Protein AF-A0A959LL56-F1 (afdb_monomer)

Solvent-accessible surface area (backbone atoms only — not comparable to full-atom values): 8055 Å² total; per-residue (Å²): 138,80,73,71,66,58,60,57,54,51,55,51,51,52,51,49,53,50,51,50,52,53,53,51,51,52,54,52,51,50,56,51,51,55,56,48,52,54,54,50,51,55,54,50,51,52,50,52,46,52,52,33,53,53,46,27,54,52,20,49,53,45,20,53,52,19,47,51,45,24,75,75,66,71,43,65,68,24,51,53,47,21,53,52,22,49,53,50,22,52,53,31,48,58,50,42,39,65,77,23,64,94,37,68,73,53,33,50,52,43,51,50,52,46,52,58,49,52,52,52,52,49,54,57,49,52,56,54,55,50,51,55,51,40,72,77,32,69,70,55,55,56,58,56,63,59,62,68,74,78,122

Nearest PDB structures (foldseek):
  9eom-assembly1_A-56  TM=3.185E-01  e=8.310E+00  Synechocystis sp. PCC 6803
  9eom-assembly1_A-58  TM=3.185E-01  e=8.310E+00  Synechocystis sp. PCC 6803
  9eom-assembly1_A-60  TM=3.185E-01  e=8.310E+00  Synechocystis sp. PCC 6803
  9eon-assembly1_A  TM=3.206E-01  e=7.850E+00  Synechocystis sp. PCC 6803
  8sbj-assembly1_B  TM=3.300E-01  e=9.861E+00  Homo sapiens

Secondary structure (DSSP, 8-state):
---THHHHHHHHHHHHHHHHHHHHHHHHHHHHHHHHHHHHHHHHHHHHHHHHHHHHHHHHHHHHHHHHHHHHH--HHHHHHHHHHHHHHHHHHHHHHHHTTT-HHHHHHHHHHHHHHHHHHHHHHHHHHHHHHHHH-TTHHHHHHHHTT--

Structure (mmCIF, N/CA/C/O backbone):
data_AF-A0A959LL56-F1
#
_entry.id   AF-A0A959LL56-F1
#
loop_
_atom_site.group_PDB
_atom_site.id
_atom_site.type_symbol
_atom_site.label_atom_id
_atom_site.label_alt_id
_atom_site.label_comp_id
_atom_site.label_asym_id
_atom_site.label_entity_id
_atom_site.label_seq_id
_atom_site.pdbx_PDB_ins_code
_atom_site.Cartn_x
_atom_site.Cartn_y
_atom_site.Cartn_z
_atom_site.occupancy
_atom_site.B_iso_or_equiv
_atom_site.auth_seq_id
_atom_site.auth_comp_id
_atom_site.auth_asym_id
_atom_site.auth_atom_id
_atom_site.pdbx_PDB_model_num
ATOM 1 N N . MET A 1 1 ? 57.429 13.151 -57.975 1.00 49.34 1 MET A N 1
ATOM 2 C CA . MET A 1 1 ? 56.044 13.626 -57.735 1.00 49.34 1 MET A CA 1
ATOM 3 C C . MET A 1 1 ? 55.288 12.572 -56.929 1.00 49.34 1 MET A C 1
ATOM 5 O O . MET A 1 1 ? 54.917 11.546 -57.475 1.00 49.34 1 MET A O 1
ATOM 9 N N . LYS A 1 2 ? 55.156 12.762 -55.609 1.00 55.03 2 LYS A N 1
ATOM 10 C CA . LYS A 1 2 ? 54.521 11.807 -54.677 1.00 55.03 2 LYS A CA 1
ATOM 11 C C . LYS A 1 2 ? 52.994 12.018 -54.699 1.00 55.03 2 LYS A C 1
ATOM 13 O O . LYS A 1 2 ? 52.570 13.175 -54.735 1.00 55.03 2 LYS A O 1
ATOM 18 N N . PRO A 1 3 ? 52.153 10.969 -54.711 1.00 54.75 3 PRO A N 1
ATOM 19 C CA . PRO A 1 3 ? 50.729 11.125 -54.992 1.00 54.75 3 PRO A CA 1
ATOM 20 C C . PRO A 1 3 ? 50.005 11.775 -53.805 1.00 54.75 3 PRO A C 1
ATOM 22 O O . PRO A 1 3 ? 49.663 11.118 -52.823 1.00 54.75 3 PRO A O 1
ATOM 25 N N . ARG A 1 4 ? 49.721 13.080 -53.923 1.00 62.78 4 ARG A N 1
ATOM 26 C CA . ARG A 1 4 ? 48.907 13.887 -52.988 1.00 62.78 4 ARG A CA 1
ATOM 27 C C . ARG A 1 4 ? 47.547 13.245 -52.658 1.00 62.78 4 ARG A C 1
ATOM 29 O O . ARG A 1 4 ? 46.986 13.490 -51.597 1.00 62.78 4 ARG A O 1
ATOM 36 N N . ASN A 1 5 ? 47.049 12.383 -53.545 1.00 68.75 5 ASN A N 1
ATOM 37 C CA . ASN A 1 5 ? 45.738 11.746 -53.449 1.00 68.75 5 ASN A CA 1
ATOM 38 C C . ASN A 1 5 ? 45.621 10.709 -52.310 1.00 68.75 5 ASN A C 1
ATOM 40 O O . ASN A 1 5 ? 44.526 10.479 -51.806 1.00 68.75 5 ASN A O 1
ATOM 44 N N . ASN A 1 6 ? 46.730 10.101 -51.869 1.00 77.00 6 ASN A N 1
ATOM 45 C CA . ASN A 1 6 ? 46.680 9.053 -50.839 1.00 77.00 6 ASN A CA 1
ATOM 46 C C . ASN A 1 6 ? 46.427 9.618 -49.432 1.00 77.00 6 ASN A C 1
ATOM 48 O O . ASN A 1 6 ? 45.757 8.973 -48.632 1.00 77.00 6 ASN A O 1
ATOM 52 N N . TYR A 1 7 ? 46.890 10.840 -49.148 1.00 80.69 7 TYR A N 1
ATOM 53 C CA . TYR A 1 7 ? 46.682 11.489 -47.849 1.00 80.69 7 TYR A CA 1
ATOM 54 C C . TYR A 1 7 ? 45.223 11.913 -47.637 1.00 80.69 7 TYR A C 1
ATOM 56 O O . TYR A 1 7 ? 44.686 11.718 -46.554 1.00 80.69 7 TYR A O 1
ATOM 64 N N . VAL A 1 8 ? 44.558 12.420 -48.681 1.00 83.69 8 VAL A N 1
ATOM 65 C CA . VAL A 1 8 ? 43.139 12.825 -48.618 1.00 83.69 8 VAL A CA 1
ATOM 66 C C . VAL A 1 8 ? 42.215 11.610 -48.475 1.00 83.69 8 VAL A C 1
ATOM 68 O O . VAL A 1 8 ? 41.252 11.638 -47.712 1.00 83.69 8 VAL A O 1
ATOM 71 N N . LYS A 1 9 ? 42.525 10.502 -49.160 1.00 84.38 9 LYS A N 1
ATOM 72 C CA . LYS A 1 9 ? 41.805 9.229 -48.979 1.00 84.38 9 LYS A CA 1
ATOM 73 C C . LYS A 1 9 ? 41.970 8.680 -47.560 1.00 84.38 9 LYS A C 1
ATOM 75 O O . LYS A 1 9 ? 41.015 8.193 -46.974 1.00 84.38 9 LYS A O 1
ATOM 80 N N . PHE A 1 10 ? 43.164 8.799 -46.982 1.00 87.06 10 PHE A N 1
ATOM 81 C CA . PHE A 1 10 ? 43.417 8.355 -45.613 1.00 87.06 10 PHE A CA 1
ATOM 82 C C . PHE A 1 10 ? 42.644 9.183 -44.572 1.00 87.06 10 PHE A C 1
ATOM 84 O O . PHE A 1 10 ? 41.990 8.613 -43.701 1.00 87.06 10 PHE A O 1
ATOM 91 N N . THR A 1 11 ? 42.648 10.517 -44.679 1.00 90.00 11 THR A N 1
ATOM 92 C CA . THR A 1 11 ? 41.917 11.380 -43.732 1.00 90.00 11 THR A CA 1
ATOM 93 C C . THR A 1 11 ? 40.399 11.230 -43.843 1.00 90.00 11 THR A C 1
ATOM 95 O O . THR A 1 11 ? 39.713 11.243 -42.824 1.00 90.00 11 THR A O 1
ATOM 98 N N . THR A 1 12 ? 39.863 11.028 -45.050 1.00 91.06 12 THR A N 1
ATOM 99 C CA . THR A 1 12 ? 38.425 10.768 -45.253 1.00 91.06 12 THR A CA 1
ATOM 100 C C . THR A 1 12 ? 37.985 9.428 -44.663 1.00 91.06 12 THR A C 1
ATOM 102 O O . THR A 1 12 ? 36.937 9.375 -44.024 1.00 91.06 12 THR A O 1
ATOM 105 N N . ILE A 1 13 ? 38.798 8.370 -44.777 1.00 93.50 13 ILE A N 1
ATOM 106 C CA . ILE A 1 13 ? 38.526 7.080 -44.117 1.00 93.50 13 ILE A CA 1
ATOM 107 C C . ILE A 1 13 ? 38.478 7.247 -42.591 1.00 93.50 13 ILE A C 1
ATOM 109 O O . ILE A 1 13 ? 37.543 6.762 -41.956 1.00 93.50 13 ILE A O 1
ATOM 113 N N . LEU A 1 14 ? 39.431 7.976 -41.999 1.00 93.38 14 LEU A N 1
ATOM 114 C CA . LEU A 1 14 ? 39.431 8.247 -40.555 1.00 93.38 14 LEU A CA 1
ATOM 115 C C . LEU A 1 14 ? 38.190 9.028 -40.108 1.00 93.38 14 LEU A C 1
ATOM 117 O O . LEU A 1 14 ? 37.605 8.707 -39.075 1.00 93.38 14 LEU A O 1
ATOM 121 N N . PHE A 1 15 ? 37.760 10.015 -40.896 1.00 94.81 15 PHE A N 1
ATOM 122 C CA . PHE A 1 15 ? 36.549 10.780 -40.610 1.00 94.81 15 PHE A CA 1
ATOM 123 C C . PHE A 1 15 ? 35.290 9.903 -40.644 1.00 94.81 15 PHE A C 1
ATOM 125 O O . PHE A 1 15 ? 34.448 10.004 -39.755 1.00 94.81 15 PHE A O 1
ATOM 132 N N . ILE A 1 16 ? 35.181 8.992 -41.618 1.00 96.00 16 ILE A N 1
ATOM 133 C CA . ILE A 1 16 ? 34.056 8.048 -41.712 1.00 96.00 16 ILE A CA 1
ATOM 134 C C . ILE A 1 16 ? 34.049 7.086 -40.520 1.00 96.00 16 ILE A C 1
ATOM 136 O O . ILE A 1 16 ? 32.993 6.846 -39.942 1.00 96.00 16 ILE A O 1
ATOM 140 N N . ILE A 1 17 ? 35.212 6.566 -40.113 1.00 95.81 17 ILE A N 1
ATOM 141 C CA . ILE A 1 17 ? 35.328 5.692 -38.935 1.00 95.81 17 ILE A CA 1
ATOM 142 C C . ILE A 1 17 ? 34.911 6.440 -37.664 1.00 95.81 17 ILE A C 1
ATOM 144 O O . ILE A 1 17 ? 34.170 5.896 -36.846 1.00 95.81 17 ILE A O 1
ATOM 148 N N . TYR A 1 18 ? 35.344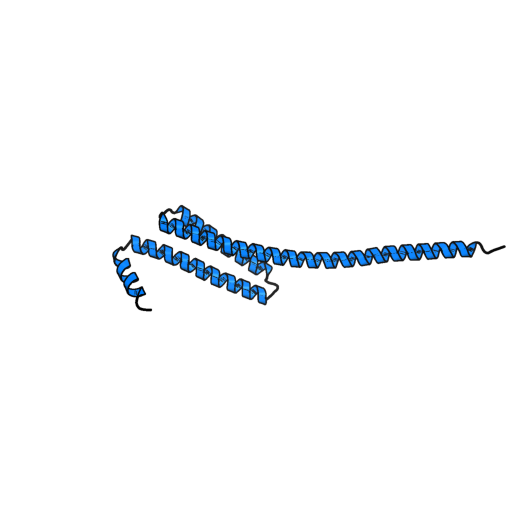 7.692 -37.507 1.00 96.31 18 TYR A N 1
ATOM 149 C CA . TYR A 1 18 ? 34.936 8.533 -36.384 1.00 96.31 18 TYR A CA 1
ATOM 150 C C . TYR A 1 18 ? 33.420 8.766 -36.374 1.00 96.31 18 TYR A C 1
ATOM 152 O O . TYR A 1 18 ? 32.775 8.577 -35.342 1.00 96.31 18 TYR A O 1
ATOM 160 N N . LEU A 1 19 ? 32.836 9.096 -37.530 1.00 95.75 19 LEU A N 1
ATOM 161 C CA . LEU A 1 19 ? 31.395 9.293 -37.675 1.00 95.75 19 LEU A CA 1
ATOM 162 C C . LEU A 1 19 ? 30.613 8.013 -37.337 1.00 95.75 19 LEU A C 1
ATOM 164 O O . LEU A 1 19 ? 29.641 8.065 -36.588 1.00 95.75 19 LEU A O 1
ATOM 168 N N . LEU A 1 20 ? 31.062 6.859 -37.838 1.00 96.31 20 LEU A N 1
ATOM 169 C CA . LEU A 1 20 ? 30.461 5.555 -37.544 1.00 96.31 20 LEU A CA 1
ATOM 170 C C . LEU A 1 20 ? 30.539 5.213 -36.054 1.00 96.31 20 LEU A C 1
ATOM 172 O O . LEU A 1 20 ? 29.551 4.757 -35.485 1.00 96.31 20 LEU A O 1
ATOM 176 N N . SER A 1 21 ? 31.683 5.467 -35.415 1.00 94.56 21 SER A N 1
ATOM 177 C CA . SER A 1 21 ? 31.860 5.277 -33.971 1.00 94.56 21 SER A CA 1
ATOM 178 C C . SER A 1 21 ? 30.888 6.144 -33.164 1.00 94.56 21 SER A C 1
ATOM 180 O O . SER A 1 21 ? 30.264 5.666 -32.215 1.00 94.56 21 SER A O 1
ATOM 182 N N . LEU A 1 22 ? 30.685 7.398 -33.581 1.00 95.81 22 LEU A N 1
ATOM 183 C CA . LEU A 1 22 ? 29.756 8.320 -32.929 1.00 95.81 22 LEU A CA 1
ATOM 184 C C . LEU A 1 22 ? 28.302 7.842 -33.055 1.00 95.81 22 LEU A C 1
ATOM 186 O O . LEU A 1 22 ? 27.580 7.806 -32.057 1.00 95.81 22 LEU A O 1
ATOM 190 N N . VAL A 1 23 ? 27.889 7.400 -34.247 1.00 96.31 23 VAL A N 1
ATOM 191 C CA . VAL A 1 23 ? 26.551 6.823 -34.470 1.00 96.31 23 VAL A CA 1
ATOM 192 C C . VAL A 1 23 ? 26.360 5.547 -33.647 1.00 96.31 23 VAL A C 1
ATOM 194 O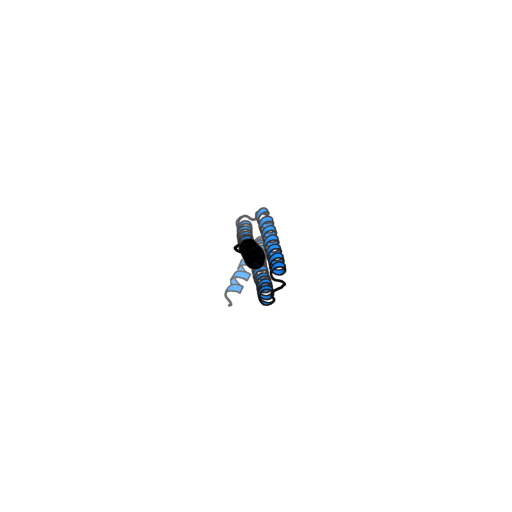 O . VAL A 1 23 ? 25.335 5.392 -32.984 1.00 96.31 23 VAL A O 1
ATOM 197 N N . PHE A 1 24 ? 27.356 4.659 -33.631 1.00 96.50 24 PHE A N 1
ATOM 198 C CA . PHE A 1 24 ? 27.320 3.428 -32.843 1.00 96.50 24 PHE A CA 1
ATOM 199 C C . PHE A 1 24 ? 27.162 3.713 -31.344 1.00 96.50 24 PHE A C 1
ATOM 201 O O . PHE A 1 24 ? 26.320 3.102 -30.686 1.00 96.50 24 PHE A O 1
ATOM 208 N N . CYS A 1 25 ? 27.914 4.682 -30.814 1.00 95.31 25 CYS A N 1
ATOM 209 C CA . CYS A 1 25 ? 27.804 5.118 -29.424 1.00 95.31 25 CYS A CA 1
ATOM 210 C C . CYS A 1 25 ? 26.396 5.647 -29.104 1.00 95.31 25 CYS A C 1
ATOM 212 O O . CYS A 1 25 ? 25.807 5.254 -28.098 1.00 95.31 25 CYS A O 1
ATOM 214 N N . GLY A 1 26 ? 25.821 6.469 -29.990 1.00 94.69 26 GLY A N 1
ATOM 215 C CA . GLY A 1 26 ? 24.463 6.994 -29.830 1.00 94.69 26 GLY A CA 1
ATOM 216 C C . GLY A 1 26 ? 23.401 5.893 -29.780 1.00 94.69 26 GLY A C 1
ATOM 217 O O . GLY A 1 26 ? 22.566 5.878 -28.876 1.00 94.69 26 GLY A O 1
ATOM 218 N N . VAL A 1 27 ? 23.471 4.926 -30.699 1.00 93.50 27 VAL A N 1
ATOM 219 C CA . VAL A 1 27 ? 22.552 3.778 -30.734 1.00 93.50 27 VAL A CA 1
ATOM 220 C C . VAL A 1 27 ? 22.710 2.905 -29.486 1.00 93.50 27 VAL A C 1
ATOM 222 O O . VAL A 1 27 ? 21.718 2.541 -28.854 1.00 93.50 27 VAL A O 1
ATOM 225 N N . PHE A 1 28 ? 23.947 2.604 -29.086 1.00 94.62 28 PHE A N 1
ATOM 226 C CA . PHE A 1 28 ? 24.225 1.831 -27.876 1.00 94.62 28 PHE A CA 1
ATOM 227 C C . PHE A 1 28 ? 23.662 2.516 -26.626 1.00 94.62 28 PHE A C 1
ATOM 229 O O . PHE A 1 28 ? 22.976 1.882 -25.825 1.00 94.62 28 PHE A O 1
ATOM 236 N N . PHE A 1 29 ? 23.905 3.819 -26.475 1.00 91.81 29 PHE A N 1
ATOM 237 C CA . PHE A 1 29 ? 23.404 4.599 -25.349 1.00 91.81 29 PHE A CA 1
ATOM 238 C C . PHE A 1 29 ? 21.872 4.656 -25.325 1.00 91.81 29 PHE A C 1
ATOM 240 O O . PHE A 1 29 ? 21.271 4.471 -24.268 1.00 91.81 29 PHE A O 1
ATOM 247 N N . TYR A 1 30 ? 21.233 4.806 -26.488 1.00 92.38 30 TYR A N 1
ATOM 248 C CA . TYR A 1 30 ? 19.777 4.761 -26.617 1.00 92.38 30 TYR A CA 1
ATOM 249 C C . TYR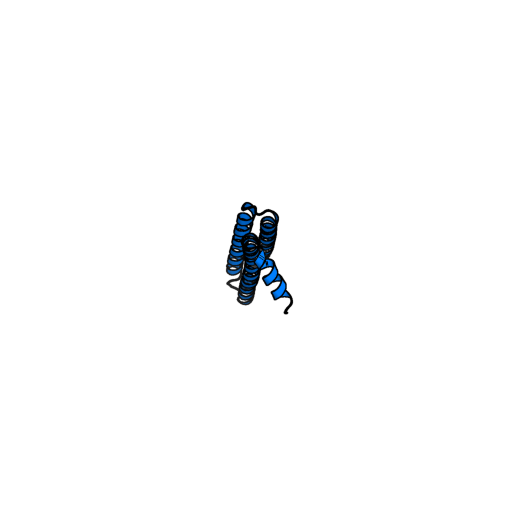 A 1 30 ? 19.192 3.429 -26.120 1.00 92.38 30 TYR A C 1
ATOM 251 O O . TYR A 1 30 ? 18.289 3.428 -25.282 1.00 92.38 30 TYR A O 1
ATOM 259 N N . TYR A 1 31 ? 19.748 2.290 -26.550 1.00 89.81 31 TYR A N 1
ATOM 260 C CA . TYR A 1 31 ? 19.311 0.976 -26.058 1.00 89.81 31 TYR A CA 1
ATOM 261 C C . TYR A 1 31 ? 19.519 0.817 -24.549 1.00 89.81 31 TYR A C 1
ATOM 263 O O . TYR A 1 31 ? 18.664 0.259 -23.858 1.00 89.81 31 TYR A O 1
ATOM 271 N N . ARG A 1 32 ? 20.641 1.321 -24.018 1.00 84.38 32 ARG A N 1
ATOM 272 C CA . ARG A 1 32 ? 20.920 1.285 -22.577 1.00 84.38 32 ARG A CA 1
ATOM 273 C C . ARG A 1 32 ? 19.917 2.113 -21.772 1.00 84.38 32 ARG A C 1
ATOM 275 O O . ARG A 1 32 ? 19.466 1.636 -20.734 1.00 84.38 32 ARG A O 1
ATOM 282 N N . ILE A 1 33 ? 19.538 3.297 -22.252 1.00 87.62 33 ILE A N 1
ATOM 283 C CA . ILE A 1 33 ? 18.522 4.141 -21.605 1.00 87.62 33 ILE A CA 1
ATOM 284 C C . ILE A 1 33 ? 17.166 3.435 -21.557 1.00 87.62 33 ILE A C 1
ATOM 286 O O . ILE A 1 33 ? 16.521 3.438 -20.513 1.00 87.62 33 ILE A O 1
ATOM 290 N N . GLN A 1 34 ? 16.742 2.792 -22.646 1.00 83.31 34 GLN A N 1
ATOM 291 C CA . GLN A 1 34 ? 15.440 2.117 -22.677 1.00 83.31 34 GLN A CA 1
ATOM 292 C C . GLN A 1 34 ? 15.361 0.945 -21.686 1.00 83.31 34 GLN A C 1
ATOM 294 O O . GLN A 1 34 ? 14.361 0.780 -20.980 1.00 83.31 34 GLN A O 1
ATOM 299 N N . LEU A 1 35 ? 16.443 0.168 -21.572 1.00 79.31 35 LEU A N 1
ATOM 300 C CA . LEU A 1 35 ? 16.537 -0.899 -20.575 1.00 79.31 35 LEU A CA 1
ATOM 301 C C . LEU A 1 35 ? 16.494 -0.341 -19.143 1.00 79.31 35 LEU A C 1
ATOM 303 O O . LEU A 1 35 ? 15.818 -0.902 -18.281 1.00 79.31 35 LEU A O 1
ATOM 307 N N . LEU A 1 36 ? 17.187 0.775 -18.898 1.00 78.94 36 LEU A N 1
ATOM 308 C CA . LEU A 1 36 ? 17.199 1.438 -17.595 1.00 78.94 36 LEU A CA 1
ATOM 309 C C . LEU A 1 36 ? 15.806 1.953 -17.204 1.00 78.94 36 LEU A C 1
ATOM 311 O O . LEU A 1 36 ? 15.381 1.725 -16.075 1.00 78.94 36 LEU A O 1
ATOM 315 N N . ASN A 1 37 ? 15.078 2.581 -18.131 1.00 76.44 37 ASN A N 1
ATOM 316 C CA . ASN A 1 37 ? 13.717 3.072 -17.886 1.00 76.44 37 ASN A CA 1
ATOM 317 C C . ASN A 1 37 ? 12.772 1.936 -17.465 1.00 76.44 37 ASN A C 1
ATOM 319 O O . ASN A 1 37 ? 12.057 2.066 -16.477 1.00 76.44 37 ASN A O 1
ATOM 323 N N . THR A 1 38 ? 12.858 0.779 -18.127 1.00 73.62 38 THR A N 1
ATOM 324 C CA . THR A 1 38 ? 12.038 -0.398 -17.780 1.00 73.62 38 THR A CA 1
ATOM 325 C C . THR A 1 38 ? 12.327 -0.901 -16.357 1.00 73.62 38 THR A C 1
ATOM 327 O O . THR A 1 38 ? 11.415 -1.247 -15.606 1.00 73.62 38 THR A O 1
ATOM 330 N N . ALA A 1 39 ? 13.602 -0.922 -15.951 1.00 70.62 39 ALA A N 1
ATOM 331 C CA . ALA A 1 39 ? 13.987 -1.304 -14.592 1.00 70.62 39 ALA A CA 1
ATOM 332 C C . ALA A 1 39 ? 13.489 -0.292 -13.542 1.00 70.62 39 ALA A C 1
ATOM 334 O O . ALA A 1 39 ? 13.048 -0.689 -12.461 1.00 70.62 39 ALA A O 1
ATOM 335 N N . ILE A 1 40 ? 13.520 1.005 -13.867 1.00 73.25 40 ILE A N 1
ATOM 336 C CA . ILE A 1 40 ? 12.976 2.073 -13.017 1.00 73.25 40 ILE A CA 1
ATOM 337 C C . ILE A 1 40 ? 11.462 1.896 -12.831 1.00 73.25 40 ILE A C 1
ATOM 339 O O . ILE A 1 40 ? 10.981 1.994 -11.700 1.00 73.25 40 ILE A O 1
ATOM 343 N N . ASP A 1 41 ? 10.723 1.571 -13.893 1.00 78.88 41 ASP A N 1
ATOM 344 C CA . ASP A 1 41 ? 9.269 1.379 -13.838 1.00 78.88 41 ASP A CA 1
ATOM 345 C C . ASP A 1 41 ? 8.868 0.195 -12.946 1.00 78.88 41 ASP A C 1
ATOM 347 O O . ASP A 1 41 ? 7.947 0.310 -12.132 1.00 78.88 41 ASP A O 1
ATOM 351 N N . LEU A 1 42 ? 9.606 -0.917 -13.012 1.00 75.88 42 LEU A N 1
ATOM 352 C CA . LEU A 1 42 ? 9.392 -2.082 -12.143 1.00 75.88 42 LEU A CA 1
ATOM 353 C C . LEU A 1 42 ? 9.611 -1.746 -10.661 1.00 75.88 42 LEU A C 1
ATOM 355 O O . LEU A 1 42 ? 8.783 -2.085 -9.808 1.00 75.88 42 LEU A O 1
ATOM 359 N N . VAL A 1 43 ? 10.706 -1.048 -10.343 1.00 83.06 43 VAL A N 1
ATOM 360 C CA . VAL A 1 43 ? 11.001 -0.602 -8.971 1.00 83.06 43 VAL A CA 1
ATOM 361 C C . VAL A 1 43 ? 9.939 0.388 -8.488 1.00 83.06 43 VAL A C 1
ATOM 363 O O . VAL A 1 43 ? 9.471 0.291 -7.351 1.00 83.06 43 VAL A O 1
ATOM 366 N N . SER A 1 44 ? 9.514 1.308 -9.353 1.00 84.06 44 SER A N 1
ATOM 367 C CA . SER A 1 44 ? 8.435 2.256 -9.073 1.00 84.06 44 SER A CA 1
ATOM 368 C C . SER A 1 44 ? 7.124 1.533 -8.750 1.00 84.06 44 SER A C 1
ATOM 370 O O . SER A 1 44 ? 6.503 1.824 -7.725 1.00 84.06 44 SER A O 1
ATOM 372 N N . ASN A 1 45 ? 6.732 0.532 -9.548 1.00 87.38 45 ASN A N 1
ATOM 373 C CA . ASN A 1 45 ? 5.503 -0.227 -9.310 1.00 87.38 45 ASN A CA 1
ATOM 374 C C . ASN A 1 45 ? 5.547 -0.995 -7.981 1.00 87.38 45 ASN A C 1
ATOM 376 O O . ASN A 1 45 ? 4.620 -0.902 -7.176 1.00 87.38 45 ASN A O 1
ATOM 380 N N . SER A 1 46 ? 6.664 -1.670 -7.692 1.00 89.69 46 SER A N 1
ATOM 381 C CA . SER A 1 46 ? 6.867 -2.367 -6.415 1.00 89.69 46 SER A CA 1
ATOM 382 C C . SER A 1 46 ? 6.780 -1.415 -5.213 1.00 89.69 46 SER A C 1
ATOM 384 O O . SER A 1 46 ? 6.102 -1.700 -4.221 1.00 89.69 46 SER A O 1
ATOM 386 N N . ASN A 1 47 ? 7.380 -0.224 -5.317 1.00 90.81 47 ASN A N 1
ATOM 387 C CA . ASN A 1 47 ? 7.280 0.804 -4.280 1.00 90.81 47 ASN A CA 1
ATOM 388 C C . ASN A 1 47 ? 5.845 1.317 -4.097 1.00 90.81 47 ASN A C 1
ATOM 390 O O . ASN A 1 47 ? 5.413 1.507 -2.957 1.00 90.81 47 ASN A O 1
ATOM 394 N N . ARG A 1 48 ? 5.082 1.491 -5.184 1.00 92.31 48 ARG A N 1
ATOM 395 C CA . ARG A 1 48 ?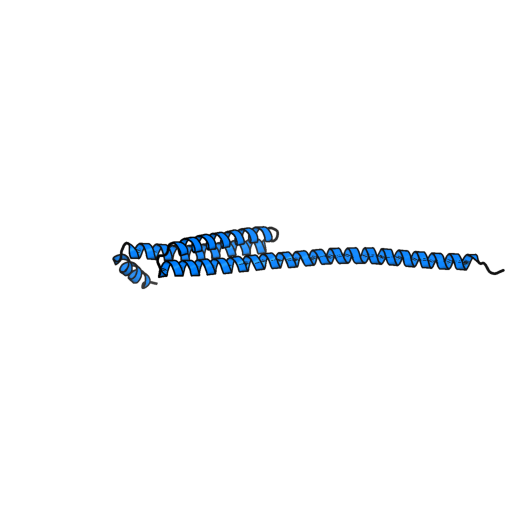 3.662 1.880 -5.126 1.00 92.31 48 ARG A CA 1
ATOM 396 C C . ARG A 1 48 ? 2.822 0.821 -4.416 1.00 92.31 48 ARG A C 1
ATOM 398 O O . ARG A 1 48 ? 2.052 1.175 -3.523 1.00 92.31 48 ARG A O 1
ATOM 405 N N . ILE A 1 49 ? 3.008 -0.459 -4.744 1.00 94.75 49 ILE A N 1
ATOM 406 C CA . ILE A 1 49 ? 2.326 -1.576 -4.071 1.00 94.75 49 ILE A CA 1
ATOM 407 C C . ILE A 1 49 ? 2.674 -1.582 -2.577 1.00 94.75 49 ILE A C 1
ATOM 409 O O . ILE A 1 49 ? 1.780 -1.561 -1.731 1.00 94.75 49 ILE A O 1
ATOM 413 N N . ARG A 1 50 ? 3.967 -1.505 -2.228 1.00 95.44 50 ARG A N 1
ATOM 414 C CA . ARG A 1 50 ? 4.432 -1.445 -0.832 1.00 95.44 50 ARG A CA 1
ATOM 415 C C . ARG A 1 50 ? 3.827 -0.267 -0.067 1.00 95.44 50 ARG A C 1
ATOM 417 O O . ARG A 1 50 ? 3.426 -0.425 1.085 1.00 95.44 50 ARG A O 1
ATOM 424 N N . GLN A 1 51 ? 3.763 0.913 -0.679 1.00 97.00 51 GLN A N 1
ATOM 425 C CA . GLN A 1 51 ? 3.156 2.091 -0.062 1.00 97.00 51 GLN A CA 1
ATOM 426 C C . GLN A 1 51 ? 1.663 1.878 0.198 1.00 97.00 51 GLN A C 1
ATOM 428 O O . GLN A 1 51 ? 1.174 2.258 1.261 1.00 97.00 51 GLN A O 1
ATOM 433 N N . LYS A 1 52 ? 0.942 1.247 -0.735 1.00 97.00 52 LYS A N 1
ATOM 434 C CA . LYS A 1 52 ? -0.473 0.927 -0.542 1.00 97.00 52 LYS A CA 1
ATOM 435 C C . LYS A 1 52 ? -0.697 -0.111 0.550 1.00 97.00 52 LYS A C 1
ATOM 437 O O . LYS A 1 52 ? -1.592 0.089 1.359 1.00 97.00 52 LYS A O 1
ATOM 442 N N . ILE A 1 53 ? 0.143 -1.137 0.658 1.00 97.06 53 ILE A N 1
ATOM 443 C CA . ILE A 1 53 ? 0.060 -2.107 1.763 1.00 97.06 53 ILE A CA 1
ATOM 444 C C . ILE A 1 53 ? 0.258 -1.406 3.116 1.00 97.06 53 ILE A C 1
ATOM 446 O O . ILE A 1 53 ? -0.549 -1.582 4.025 1.00 97.06 53 ILE A O 1
ATOM 450 N N . LYS A 1 54 ? 1.266 -0.531 3.233 1.00 97.75 54 LYS A N 1
ATOM 451 C CA . LYS A 1 54 ? 1.470 0.285 4.446 1.00 97.75 54 LYS A CA 1
ATOM 452 C C . LYS A 1 54 ? 0.282 1.198 4.751 1.00 97.75 54 LYS A C 1
ATOM 454 O O . LYS A 1 54 ? -0.012 1.462 5.913 1.00 97.75 54 LYS A O 1
ATOM 459 N N . GLN A 1 55 ? -0.387 1.704 3.716 1.00 97.81 55 GLN A N 1
ATOM 460 C CA . GLN A 1 55 ? -1.599 2.498 3.882 1.00 97.81 55 GLN A CA 1
ATOM 461 C C . GLN A 1 55 ? -2.735 1.652 4.476 1.00 97.81 55 GLN A C 1
ATOM 463 O O . GLN A 1 55 ? -3.363 2.105 5.428 1.00 97.81 55 GLN A O 1
ATOM 468 N N . VAL A 1 56 ? -2.947 0.428 3.976 1.00 98.06 56 VAL A N 1
ATOM 469 C CA . VAL A 1 56 ? -3.940 -0.515 4.523 1.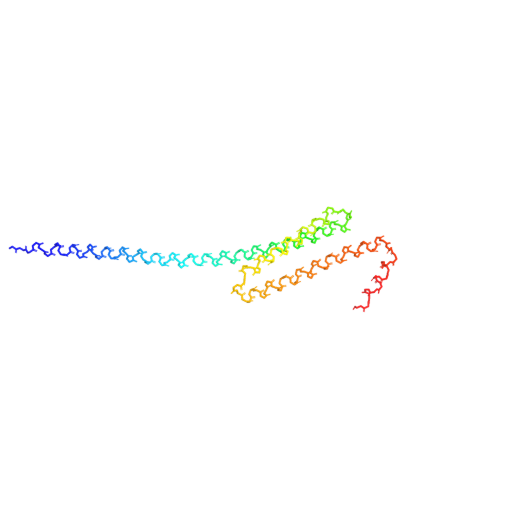00 98.06 56 VAL A CA 1
ATOM 470 C C . VAL A 1 56 ? -3.677 -0.777 6.003 1.00 98.06 56 VAL A C 1
ATOM 472 O O . VAL A 1 56 ? -4.576 -0.600 6.819 1.00 98.06 56 VAL A O 1
ATOM 475 N N . GLU A 1 57 ? -2.441 -1.122 6.365 1.00 97.75 57 GLU A N 1
ATOM 476 C CA . GLU A 1 57 ? -2.047 -1.354 7.759 1.00 97.75 57 GLU A CA 1
ATOM 477 C C . GLU A 1 57 ? -2.322 -0.127 8.643 1.00 97.75 57 GLU A C 1
ATOM 479 O O . GLU A 1 57 ? -2.935 -0.231 9.707 1.00 97.75 57 GLU A O 1
ATOM 484 N N . ALA A 1 58 ? -1.922 1.062 8.184 1.00 98.00 58 ALA A N 1
ATOM 485 C CA . ALA A 1 58 ? -2.143 2.300 8.920 1.00 98.00 58 ALA A CA 1
ATOM 486 C C . ALA A 1 58 ? -3.637 2.612 9.106 1.00 98.00 58 ALA A C 1
ATOM 488 O O . ALA A 1 58 ? -4.038 3.072 10.174 1.00 98.00 58 ALA A O 1
ATOM 489 N N . ASP A 1 59 ? -4.465 2.366 8.092 1.00 98.06 59 ASP A N 1
ATOM 490 C CA . ASP A 1 59 ? -5.906 2.604 8.157 1.00 98.06 59 ASP A CA 1
ATOM 491 C C . ASP A 1 59 ? -6.621 1.578 9.051 1.00 98.06 59 ASP A C 1
ATOM 493 O O . ASP A 1 59 ? -7.497 1.960 9.826 1.00 98.06 59 ASP A O 1
ATOM 497 N N . VAL A 1 60 ? -6.193 0.312 9.060 1.00 97.50 60 VAL A N 1
ATOM 498 C CA . VAL A 1 60 ? -6.679 -0.691 10.027 1.00 97.50 60 VAL A CA 1
ATOM 499 C C . VAL A 1 60 ? -6.317 -0.289 11.463 1.00 97.50 60 VAL A C 1
ATOM 501 O O . VAL A 1 60 ? -7.175 -0.327 12.344 1.00 97.50 60 VAL A O 1
ATOM 504 N N . ASN A 1 61 ? -5.095 0.193 11.704 1.00 97.62 61 ASN A N 1
ATOM 505 C CA . ASN A 1 61 ? -4.679 0.680 13.025 1.00 97.62 61 ASN A CA 1
ATOM 506 C C . ASN A 1 61 ? -5.461 1.929 13.475 1.00 97.62 61 ASN A C 1
ATOM 508 O O . ASN A 1 61 ? -5.794 2.072 14.656 1.00 97.62 61 ASN A O 1
ATOM 512 N N . ARG A 1 62 ? -5.786 2.838 12.545 1.00 97.06 62 ARG A N 1
ATOM 513 C CA . ARG A 1 62 ? -6.661 3.994 12.819 1.00 97.06 62 ARG A CA 1
ATOM 514 C C . ARG A 1 62 ? -8.081 3.558 13.142 1.00 97.06 62 ARG A C 1
ATOM 516 O O . ARG A 1 62 ? -8.664 4.099 14.074 1.00 97.06 62 ARG A O 1
ATOM 523 N N . SER A 1 63 ? -8.608 2.582 12.406 1.00 96.31 63 SER A N 1
ATOM 524 C CA . SER A 1 63 ? -9.909 1.978 12.681 1.00 96.31 63 SER A CA 1
ATOM 525 C C . SER A 1 63 ? -9.946 1.401 14.095 1.00 96.31 63 SER A C 1
ATOM 527 O O . SER A 1 63 ? -10.802 1.777 14.887 1.00 96.31 63 SER A O 1
ATOM 529 N N . GLU A 1 64 ? -8.961 0.592 14.482 1.00 95.44 64 GLU A N 1
ATOM 530 C CA . GLU A 1 64 ? -8.880 0.047 15.841 1.00 95.44 64 GLU A CA 1
ATOM 531 C C . GLU A 1 64 ? -8.766 1.143 16.913 1.00 95.44 64 GLU A C 1
ATOM 533 O O . GLU A 1 64 ? -9.429 1.082 17.948 1.00 95.44 64 GLU A O 1
ATOM 538 N N . SER A 1 65 ? -7.969 2.180 16.658 1.00 96.62 65 SER A N 1
ATOM 539 C CA . SER A 1 65 ? -7.821 3.304 17.589 1.00 96.62 65 SER A CA 1
ATOM 540 C C . SER A 1 65 ? -9.129 4.089 17.752 1.00 96.62 65 SER A C 1
ATOM 542 O O . SER A 1 65 ? -9.514 4.417 18.872 1.00 96.62 65 SER A O 1
ATOM 544 N N . ALA A 1 66 ? -9.842 4.341 16.651 1.00 94.94 66 ALA A N 1
ATOM 545 C CA . ALA A 1 66 ? -11.147 4.993 16.657 1.00 94.94 66 ALA A CA 1
ATOM 546 C C . ALA A 1 66 ? -12.201 4.128 17.363 1.00 94.94 66 ALA A C 1
ATOM 548 O O . ALA A 1 66 ? -12.927 4.616 18.221 1.00 94.94 66 ALA A O 1
ATOM 549 N N . GLN A 1 67 ? -12.220 2.823 17.093 1.00 94.62 67 GLN A N 1
ATOM 550 C CA . GLN A 1 67 ? -13.089 1.871 17.780 1.00 94.62 67 GLN A CA 1
ATOM 551 C C . GLN A 1 67 ? -12.875 1.917 19.298 1.00 94.62 67 GLN A C 1
ATOM 553 O O . GLN A 1 67 ? -13.838 2.041 20.049 1.00 94.62 67 GLN A O 1
ATOM 558 N N . ARG A 1 68 ? -11.622 1.878 19.766 1.00 94.19 68 ARG A N 1
ATOM 559 C CA . ARG A 1 68 ? -11.305 2.011 21.196 1.00 94.19 68 ARG A CA 1
ATOM 560 C C . ARG A 1 68 ? -11.763 3.354 21.764 1.00 94.19 68 ARG A C 1
ATOM 562 O O . ARG A 1 68 ? -12.311 3.369 22.859 1.00 94.19 68 ARG A O 1
ATOM 569 N N . GLY A 1 69 ? -11.583 4.449 21.023 1.00 92.81 69 GLY A N 1
ATOM 570 C CA . GLY A 1 69 ? -12.095 5.770 21.400 1.00 92.81 69 GLY A CA 1
ATOM 571 C C . GLY A 1 69 ? -13.603 5.746 21.649 1.00 92.81 69 GLY A C 1
ATOM 572 O O . GLY A 1 69 ? -14.041 6.081 22.744 1.00 92.81 69 GLY A O 1
ATOM 573 N N . PHE A 1 70 ? -14.377 5.223 20.695 1.00 91.25 70 PHE A N 1
ATOM 574 C CA . PHE A 1 70 ? -15.828 5.061 20.834 1.00 91.25 70 PHE A CA 1
ATOM 575 C C . PHE A 1 70 ? -16.201 4.177 22.034 1.00 91.25 70 PHE A C 1
ATOM 577 O O . PHE A 1 70 ? -17.056 4.529 22.845 1.00 91.25 70 PHE A O 1
ATOM 584 N N . LEU A 1 71 ? -15.523 3.038 22.200 1.00 88.31 71 LEU A N 1
ATOM 585 C CA . LEU A 1 71 ? -15.775 2.129 23.319 1.00 88.31 71 LEU A CA 1
ATOM 586 C C . LEU A 1 71 ? -15.482 2.773 24.684 1.00 88.31 71 LEU A C 1
ATOM 588 O O . LEU A 1 71 ? -16.128 2.397 25.659 1.00 88.31 71 LEU A O 1
ATOM 592 N N . LEU A 1 72 ? -14.562 3.735 24.767 1.00 90.31 72 LEU A N 1
ATOM 593 C CA . LEU A 1 72 ? -14.201 4.415 26.014 1.00 90.31 72 LEU A CA 1
ATOM 594 C C . LEU A 1 72 ? -15.058 5.649 26.314 1.00 90.31 72 LEU A C 1
ATOM 596 O O . LEU A 1 72 ? -15.295 5.927 27.486 1.00 90.31 72 LEU A O 1
ATOM 600 N N . THR A 1 73 ? -15.498 6.390 25.293 1.00 90.12 73 THR A N 1
ATOM 601 C CA . THR A 1 73 ? -16.144 7.702 25.485 1.00 90.12 73 THR A CA 1
ATOM 602 C C . THR A 1 73 ? -17.612 7.764 25.074 1.00 90.12 73 THR A C 1
ATOM 604 O O . THR A 1 73 ? -18.273 8.732 25.432 1.00 90.12 73 THR A O 1
ATOM 607 N N . ASP A 1 74 ? -18.113 6.788 24.309 1.00 86.56 74 ASP A N 1
ATOM 608 C CA . ASP A 1 74 ? -19.425 6.839 23.635 1.00 86.56 74 ASP A CA 1
ATOM 609 C C . ASP A 1 74 ? -19.611 8.036 22.682 1.00 86.56 74 ASP A C 1
ATOM 611 O O . ASP A 1 74 ? -20.724 8.353 22.265 1.00 86.56 74 ASP A O 1
ATOM 615 N N . ASP A 1 75 ? -18.519 8.689 22.272 1.00 89.19 75 ASP A N 1
ATOM 616 C CA . ASP A 1 75 ? -18.582 9.821 21.349 1.00 89.19 75 ASP A CA 1
ATOM 617 C C . ASP A 1 75 ? -18.677 9.351 19.888 1.00 89.19 75 ASP A C 1
ATOM 619 O O . ASP A 1 75 ? -17.772 8.710 19.344 1.00 89.19 75 ASP A O 1
ATOM 623 N N . SER A 1 76 ? -19.776 9.731 19.233 1.00 89.06 76 SER A N 1
ATOM 624 C CA . SER A 1 76 ? -20.074 9.454 17.824 1.00 89.06 76 SER A CA 1
ATOM 625 C C . SER A 1 76 ? -18.998 9.911 16.828 1.00 89.06 76 SER A C 1
ATOM 627 O O . SER A 1 76 ? -18.886 9.314 15.755 1.00 89.06 76 SER A O 1
ATOM 629 N N . ILE A 1 77 ? -18.154 10.892 17.173 1.00 93.69 77 ILE A N 1
ATOM 630 C CA . ILE A 1 77 ? -17.030 11.329 16.324 1.00 93.69 77 ILE A CA 1
ATOM 631 C C . ILE A 1 77 ? -16.078 10.158 16.037 1.00 93.69 77 ILE A C 1
ATOM 633 O O . ILE A 1 77 ? -15.593 9.980 14.915 1.00 93.69 77 ILE A O 1
ATOM 637 N N . PHE A 1 78 ? -15.848 9.294 17.026 1.00 91.62 78 PHE A N 1
ATOM 638 C CA . PHE A 1 78 ? -15.006 8.115 16.847 1.00 91.62 78 PHE A CA 1
ATOM 639 C C . PHE A 1 78 ? -15.632 7.075 15.910 1.00 91.62 78 PHE A C 1
ATOM 641 O O . PHE A 1 78 ? -14.902 6.376 15.205 1.00 91.62 78 PHE A O 1
ATOM 648 N N . LEU A 1 79 ? -16.964 7.001 15.834 1.00 91.56 79 LEU A N 1
ATOM 649 C CA . LEU A 1 79 ? -17.649 6.139 14.871 1.00 91.56 79 LEU A CA 1
ATOM 650 C C . LEU A 1 79 ? -17.424 6.633 13.435 1.00 91.56 79 LEU A C 1
ATOM 652 O O . LEU A 1 79 ? -17.144 5.825 12.548 1.00 91.56 79 LEU A O 1
ATOM 656 N N . GLU A 1 80 ? -17.476 7.947 13.206 1.00 93.25 80 GLU A N 1
ATOM 657 C CA . GLU A 1 80 ? -17.163 8.536 11.898 1.00 93.25 80 GLU A CA 1
ATOM 658 C C . GLU A 1 80 ? -15.709 8.243 11.496 1.00 93.25 80 GLU A C 1
ATOM 660 O O . GLU A 1 80 ? -15.437 7.785 10.381 1.00 93.25 80 GLU A O 1
ATOM 665 N N . HIS A 1 81 ? -14.761 8.439 12.417 1.00 95.56 81 HIS A N 1
ATOM 666 C CA . HIS A 1 81 ? -13.352 8.123 12.180 1.00 95.56 81 HIS A CA 1
ATOM 667 C C . HIS A 1 81 ? -13.126 6.640 11.861 1.00 95.56 81 HIS A C 1
ATOM 669 O O . HIS A 1 81 ? -12.367 6.328 10.939 1.00 95.56 81 HIS A O 1
ATOM 675 N N . TRP A 1 82 ? -13.819 5.736 12.559 1.00 95.25 82 TRP A N 1
ATOM 676 C CA . TRP A 1 82 ? -13.791 4.300 12.285 1.00 95.25 82 TRP A CA 1
ATOM 677 C C . TRP A 1 82 ? -14.299 3.979 10.872 1.00 95.25 82 TRP A C 1
ATOM 679 O O . TRP A 1 82 ? -13.610 3.309 10.099 1.00 95.25 82 TRP A O 1
ATOM 689 N N . GLN A 1 83 ? -15.465 4.510 10.488 1.00 95.31 83 GLN A N 1
ATOM 690 C CA . GLN A 1 83 ? -16.046 4.294 9.156 1.00 95.31 83 GLN A CA 1
ATOM 691 C C . GLN A 1 83 ? -15.131 4.821 8.045 1.00 95.31 83 GLN A C 1
ATOM 693 O O . GLN A 1 83 ? -14.896 4.140 7.040 1.00 95.31 83 GLN A O 1
ATOM 698 N N . LYS A 1 84 ? -14.571 6.020 8.236 1.00 97.31 84 LYS A N 1
ATOM 699 C CA . LYS A 1 84 ? -13.667 6.646 7.271 1.00 97.31 84 LYS A CA 1
ATOM 700 C C . LYS A 1 84 ? -12.398 5.820 7.078 1.00 97.31 84 LYS A C 1
ATOM 702 O O . LYS A 1 84 ? -12.046 5.531 5.932 1.00 97.31 84 LYS A O 1
ATOM 707 N N . ALA A 1 85 ? -11.768 5.388 8.172 1.00 96.56 85 ALA A N 1
ATOM 708 C CA . ALA A 1 85 ? -10.578 4.543 8.144 1.00 96.56 85 ALA A CA 1
ATOM 709 C C . ALA A 1 85 ? -10.838 3.210 7.420 1.00 96.56 85 ALA A C 1
ATOM 711 O O . ALA A 1 85 ? -10.071 2.834 6.536 1.00 96.56 85 ALA A O 1
ATOM 712 N N . ASN A 1 86 ? -11.972 2.554 7.686 1.00 97.19 86 ASN A N 1
ATOM 713 C CA . ASN A 1 86 ? -12.359 1.328 6.980 1.00 97.19 86 ASN A CA 1
ATOM 714 C C . ASN A 1 86 ? -12.498 1.549 5.473 1.00 97.19 86 ASN A C 1
ATOM 716 O O . ASN A 1 86 ? -11.979 0.769 4.675 1.00 97.19 86 ASN A O 1
ATOM 720 N N . SER A 1 87 ? -13.173 2.631 5.071 1.00 97.75 87 SER A N 1
ATOM 721 C CA . SER A 1 87 ? -13.344 2.948 3.651 1.00 97.75 87 SER A CA 1
ATOM 722 C C . SER A 1 87 ? -12.003 3.201 2.954 1.00 97.75 87 SER A C 1
ATOM 724 O O . SER A 1 87 ? -11.820 2.809 1.802 1.00 97.75 87 SER A O 1
ATOM 726 N N . HIS A 1 88 ? -11.052 3.837 3.646 1.00 97.88 88 HIS A N 1
ATOM 727 C CA . HIS A 1 88 ? -9.725 4.113 3.108 1.00 97.88 88 HIS A CA 1
ATOM 728 C C . HIS A 1 88 ? -8.905 2.828 2.950 1.00 97.88 88 HIS A C 1
ATOM 730 O O . HIS A 1 88 ? -8.309 2.633 1.889 1.00 97.88 88 HIS A O 1
ATOM 736 N N . ALA A 1 89 ? -8.953 1.927 3.939 1.00 97.62 89 ALA A N 1
ATOM 737 C CA . ALA A 1 89 ? -8.298 0.623 3.866 1.00 97.62 89 ALA A CA 1
ATOM 738 C C . ALA A 1 89 ? -8.804 -0.191 2.664 1.00 97.62 89 ALA A C 1
ATOM 740 O O . ALA A 1 89 ? -8.005 -0.681 1.867 1.00 97.62 89 ALA A O 1
ATOM 741 N N . LEU A 1 90 ? -10.128 -0.271 2.478 1.00 97.38 90 LEU A N 1
ATOM 742 C CA . LEU A 1 90 ? -10.727 -1.013 1.363 1.00 97.38 90 LEU A CA 1
ATOM 743 C C . LEU A 1 90 ? -10.367 -0.406 -0.001 1.00 97.38 90 LEU A C 1
ATOM 745 O O . LEU A 1 90 ? -9.935 -1.129 -0.893 1.00 97.38 90 LEU A O 1
ATOM 749 N N . LYS A 1 91 ? -10.410 0.925 -0.143 1.00 97.81 91 LYS A N 1
ATOM 750 C CA . LYS A 1 91 ? -9.972 1.606 -1.377 1.00 97.81 91 LYS A CA 1
ATOM 751 C C . LYS A 1 91 ? -8.488 1.383 -1.686 1.00 97.81 91 LYS A C 1
ATOM 753 O O . LYS A 1 91 ? -8.095 1.289 -2.852 1.00 97.81 91 LYS A O 1
ATOM 758 N N . ALA A 1 92 ? -7.638 1.332 -0.659 1.00 97.44 92 ALA A N 1
ATOM 759 C CA . ALA A 1 92 ? -6.222 1.031 -0.837 1.00 97.44 92 ALA A CA 1
ATOM 760 C C . ALA A 1 92 ? -6.020 -0.412 -1.328 1.00 97.44 92 ALA A C 1
ATOM 762 O O . ALA A 1 92 ? -5.212 -0.617 -2.233 1.00 97.44 92 ALA A O 1
ATOM 763 N N . ILE A 1 93 ? -6.798 -1.374 -0.820 1.00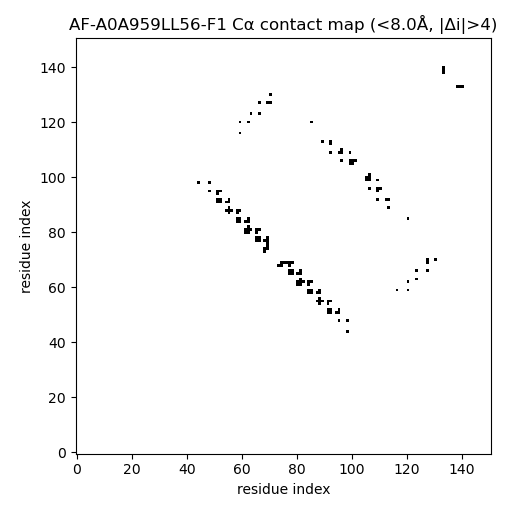 97.75 93 ILE A N 1
ATOM 764 C CA . ILE A 1 93 ? -6.812 -2.764 -1.305 1.00 97.75 93 ILE A CA 1
ATOM 765 C C . ILE A 1 93 ? -7.278 -2.847 -2.760 1.00 97.75 93 ILE A C 1
ATOM 767 O O . ILE A 1 93 ? -6.611 -3.495 -3.564 1.00 97.75 93 ILE A O 1
ATOM 771 N N . ASP A 1 94 ? -8.351 -2.147 -3.132 1.00 97.38 94 ASP A N 1
ATOM 772 C CA . ASP A 1 94 ? -8.818 -2.107 -4.525 1.00 97.38 94 ASP A CA 1
ATOM 773 C C . ASP A 1 94 ? -7.729 -1.563 -5.458 1.00 97.38 94 ASP A C 1
ATOM 775 O O . ASP A 1 94 ? -7.494 -2.093 -6.543 1.00 97.38 94 ASP A O 1
ATOM 779 N N . THR A 1 95 ? -6.982 -0.552 -5.002 1.00 96.69 95 THR A N 1
ATOM 780 C CA . THR A 1 95 ? -5.835 -0.034 -5.758 1.00 96.69 95 THR A CA 1
ATOM 781 C C . THR A 1 95 ? -4.718 -1.072 -5.884 1.00 96.69 95 THR A C 1
ATOM 783 O O . THR A 1 95 ? -4.130 -1.189 -6.954 1.00 96.69 95 THR A O 1
ATOM 786 N N . ILE A 1 96 ? -4.412 -1.828 -4.822 1.00 96.69 96 ILE A N 1
ATOM 787 C CA . ILE A 1 96 ? -3.407 -2.903 -4.875 1.00 96.69 96 ILE A CA 1
ATOM 788 C C . ILE A 1 96 ? -3.816 -3.936 -5.919 1.00 96.69 96 ILE A C 1
ATOM 790 O O . ILE A 1 96 ? -2.992 -4.263 -6.763 1.00 96.69 96 ILE A O 1
ATOM 794 N N . LYS A 1 97 ? -5.079 -4.381 -5.917 1.00 95.81 97 LYS A N 1
ATOM 795 C CA . LYS A 1 97 ? -5.602 -5.348 -6.894 1.00 95.81 97 LYS A CA 1
ATOM 796 C C . LYS A 1 97 ? -5.401 -4.899 -8.338 1.00 95.81 97 LYS A C 1
ATOM 798 O O . LYS A 1 97 ? -5.030 -5.713 -9.173 1.00 95.81 97 LYS A O 1
ATOM 803 N N . LEU A 1 98 ? -5.596 -3.610 -8.621 1.00 95.00 98 LEU A N 1
ATOM 804 C CA . LEU A 1 98 ? -5.338 -3.048 -9.949 1.00 95.00 98 LEU A CA 1
ATOM 805 C C . LEU A 1 98 ? -3.843 -3.032 -10.304 1.00 95.00 98 LEU A C 1
ATOM 807 O O . LEU A 1 98 ? -3.497 -3.280 -11.450 1.00 95.00 98 LEU A O 1
ATOM 811 N N . LEU A 1 99 ? -2.955 -2.757 -9.341 1.00 93.19 99 LEU A N 1
ATOM 812 C CA . LEU A 1 99 ? -1.500 -2.711 -9.568 1.00 93.19 99 LEU A CA 1
ATOM 813 C C . LEU A 1 99 ? -0.861 -4.091 -9.778 1.00 93.19 99 LEU A C 1
ATOM 815 O O . LEU A 1 99 ? 0.266 -4.162 -10.269 1.00 93.19 99 LEU A O 1
ATOM 819 N N . VAL A 1 100 ? -1.550 -5.157 -9.368 1.00 95.12 100 VAL A N 1
ATOM 820 C CA . VAL A 1 100 ? -1.063 -6.541 -9.434 1.00 95.12 100 VAL A CA 1
ATOM 821 C C . VAL A 1 100 ? -1.860 -7.420 -10.399 1.00 95.12 100 VAL A C 1
ATOM 823 O O . VAL A 1 100 ? -1.612 -8.620 -10.451 1.00 95.12 100 VAL A O 1
ATOM 826 N N . ALA A 1 101 ? -2.807 -6.854 -11.153 1.00 92.25 101 ALA A N 1
ATOM 827 C CA . ALA A 1 101 ? -3.708 -7.605 -12.034 1.00 92.25 101 ALA A CA 1
ATOM 828 C C . ALA A 1 101 ? -2.957 -8.486 -13.051 1.00 92.25 101 ALA A C 1
ATOM 830 O O . ALA A 1 101 ? -3.419 -9.566 -13.413 1.00 92.25 101 ALA A O 1
ATOM 831 N N . ASP A 1 102 ? -1.773 -8.036 -13.458 1.00 91.69 102 ASP A N 1
ATOM 832 C CA . ASP A 1 102 ? -0.916 -8.660 -14.461 1.00 91.69 102 ASP A CA 1
ATOM 833 C C . ASP A 1 102 ? -0.113 -9.851 -13.896 1.00 91.69 102 ASP A C 1
ATOM 835 O O . ASP A 1 102 ? 0.518 -10.593 -14.649 1.00 91.69 102 ASP A O 1
ATOM 839 N N . ASN A 1 103 ? -0.098 -10.026 -12.568 1.00 92.25 103 ASN A N 1
ATOM 840 C CA . ASN A 1 103 ? 0.651 -11.067 -11.873 1.00 92.25 103 ASN A CA 1
ATOM 841 C C . ASN A 1 103 ? -0.301 -11.921 -11.010 1.00 92.25 103 ASN A C 1
ATOM 843 O O . ASN A 1 103 ? -0.707 -11.473 -9.935 1.00 92.25 103 ASN A O 1
ATOM 847 N N . PRO A 1 104 ? -0.631 -13.156 -11.434 1.00 93.12 104 PRO A N 1
ATOM 848 C CA . PRO A 1 104 ? -1.626 -13.983 -10.752 1.00 93.12 104 PRO A CA 1
ATOM 849 C C . PRO A 1 104 ? -1.249 -14.314 -9.301 1.00 93.12 104 PRO A C 1
ATOM 851 O O . PRO A 1 104 ? -2.120 -14.269 -8.435 1.00 93.12 104 PRO A O 1
ATOM 854 N N . ASP A 1 105 ? 0.034 -14.545 -9.004 1.00 94.31 105 ASP A N 1
ATOM 855 C CA . ASP A 1 105 ? 0.494 -14.820 -7.635 1.00 94.31 105 ASP A CA 1
ATOM 856 C C . ASP A 1 105 ? 0.304 -13.594 -6.727 1.00 94.31 105 ASP A C 1
ATOM 858 O O . ASP A 1 105 ? -0.117 -13.697 -5.575 1.00 94.31 105 ASP A O 1
ATOM 862 N N . GLN A 1 106 ? 0.590 -12.392 -7.237 1.00 93.31 106 GLN A N 1
ATOM 863 C CA . GLN A 1 106 ? 0.361 -11.159 -6.479 1.00 93.31 106 GLN A CA 1
ATOM 864 C C . GLN A 1 106 ? -1.129 -10.810 -6.365 1.00 93.31 106 GLN A C 1
ATOM 866 O O . GLN A 1 106 ? -1.541 -10.252 -5.345 1.00 93.31 106 GLN A O 1
ATOM 871 N N . ALA A 1 107 ? -1.938 -11.150 -7.369 1.00 94.56 107 ALA A N 1
ATOM 872 C CA . ALA A 1 107 ? -3.387 -10.998 -7.323 1.00 94.56 107 ALA A CA 1
ATOM 873 C C . ALA A 1 107 ? -4.020 -11.885 -6.241 1.00 94.56 107 ALA A C 1
ATOM 875 O O . ALA A 1 107 ? -4.879 -11.403 -5.498 1.00 94.56 107 ALA A O 1
ATOM 876 N N . ASP A 1 108 ? -3.549 -13.126 -6.088 1.00 96.50 108 ASP A N 1
ATOM 877 C CA . ASP A 1 108 ? -3.982 -14.025 -5.013 1.00 96.50 108 ASP A CA 1
ATOM 878 C C . ASP A 1 108 ? -3.618 -13.463 -3.629 1.00 96.50 108 ASP A C 1
ATOM 880 O O . ASP A 1 108 ? -4.472 -13.328 -2.750 1.00 96.50 108 ASP A O 1
ATOM 884 N N . HIS A 1 109 ? -2.385 -12.972 -3.459 1.00 95.56 109 HIS A N 1
ATOM 885 C CA . HIS A 1 109 ? -1.983 -12.294 -2.223 1.00 95.56 109 HIS A CA 1
ATOM 886 C C . HIS A 1 109 ? -2.826 -11.044 -1.919 1.00 95.56 109 HIS A C 1
ATOM 888 O O . HIS A 1 109 ? -3.160 -10.790 -0.759 1.00 95.56 109 HIS A O 1
ATOM 894 N N . ALA A 1 110 ? -3.196 -10.256 -2.933 1.00 96.62 110 ALA A N 1
ATOM 895 C CA . ALA A 1 110 ? -4.063 -9.092 -2.755 1.00 96.62 110 ALA A CA 1
ATOM 896 C C . ALA A 1 110 ? -5.499 -9.489 -2.371 1.00 96.62 110 ALA A C 1
ATOM 898 O O . ALA A 1 110 ? -6.134 -8.803 -1.564 1.00 96.62 110 ALA A O 1
ATOM 899 N N . ALA A 1 111 ? -6.011 -10.600 -2.909 1.00 96.50 111 ALA A N 1
ATOM 900 C CA . ALA A 1 111 ? -7.291 -11.169 -2.497 1.00 96.50 111 ALA A CA 1
ATOM 901 C C . ALA A 1 111 ? -7.237 -11.651 -1.040 1.00 96.50 111 ALA A C 1
ATOM 903 O O . ALA A 1 111 ? -8.110 -11.292 -0.246 1.00 96.50 111 ALA A O 1
ATOM 904 N N . ARG A 1 112 ? -6.167 -12.351 -0.650 1.00 97.19 112 ARG A N 1
ATOM 905 C CA . ARG A 1 112 ? -5.964 -12.786 0.736 1.00 97.19 112 ARG A CA 1
ATOM 906 C C . ARG A 1 112 ? -5.845 -11.610 1.704 1.00 97.19 112 ARG A C 1
ATOM 908 O O . ARG A 1 112 ? -6.438 -11.647 2.778 1.00 97.19 112 ARG A O 1
ATOM 915 N N . LEU A 1 113 ? -5.137 -10.542 1.321 1.00 97.31 113 LEU A N 1
ATOM 916 C CA . LEU A 1 113 ? -5.060 -9.298 2.097 1.00 97.31 113 LEU A CA 1
ATOM 917 C C . LEU A 1 113 ? -6.451 -8.683 2.317 1.00 97.31 113 LEU A C 1
ATOM 919 O O . LEU A 1 113 ? -6.740 -8.180 3.405 1.00 97.31 113 LEU A O 1
ATOM 923 N N . GLN A 1 114 ? -7.318 -8.723 1.303 1.00 97.38 114 GLN A N 1
ATOM 924 C CA . GLN A 1 114 ? -8.693 -8.247 1.434 1.00 97.38 114 GLN A CA 1
ATOM 925 C C . G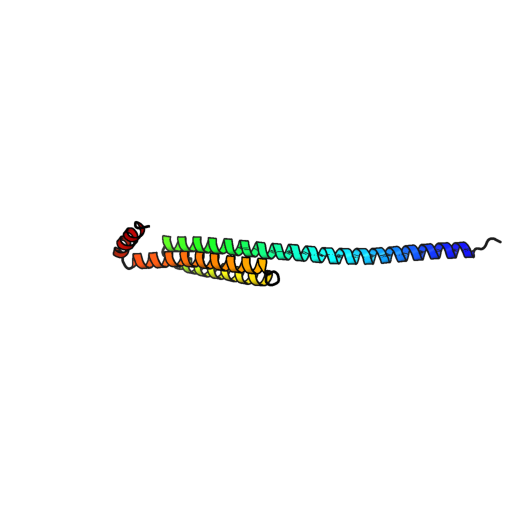LN A 1 114 ? -9.480 -9.068 2.454 1.00 97.38 114 GLN A C 1
ATOM 927 O O . GLN A 1 114 ? -10.132 -8.488 3.319 1.00 97.38 114 GLN A O 1
ATOM 932 N N . GLU A 1 115 ? -9.410 -10.394 2.354 1.00 97.75 115 GLU A N 1
ATOM 933 C CA . GLU A 1 115 ? -10.127 -11.319 3.230 1.00 97.75 115 GLU A CA 1
ATOM 934 C C . GLU A 1 115 ? -9.769 -11.082 4.703 1.00 97.75 115 GLU A C 1
ATOM 936 O O . GLU A 1 115 ? -10.652 -10.781 5.507 1.00 97.75 115 GLU A O 1
ATOM 941 N N . ILE A 1 116 ? -8.473 -11.097 5.038 1.00 97.31 116 ILE A N 1
ATOM 942 C CA . ILE A 1 116 ? -8.009 -10.892 6.421 1.00 97.31 116 ILE A CA 1
ATOM 943 C C . ILE A 1 116 ? -8.350 -9.489 6.942 1.00 97.31 116 ILE A C 1
ATOM 945 O O . ILE A 1 116 ? -8.640 -9.308 8.125 1.00 97.31 116 ILE A O 1
ATOM 949 N N . THR A 1 117 ? -8.344 -8.480 6.063 1.00 97.12 117 THR A N 1
ATOM 950 C CA . THR A 1 117 ? -8.710 -7.110 6.441 1.00 97.12 117 THR A CA 1
ATOM 951 C C . THR A 1 117 ? -10.201 -7.029 6.748 1.00 97.12 117 THR A C 1
ATOM 953 O O . THR A 1 117 ? -10.583 -6.480 7.778 1.00 97.12 117 THR A O 1
ATOM 956 N N . LEU A 1 118 ? -11.054 -7.601 5.895 1.00 97.38 118 LEU A N 1
ATOM 957 C CA . LEU A 1 118 ? -12.499 -7.643 6.114 1.00 97.38 118 LEU A CA 1
ATOM 958 C C . LEU A 1 118 ? -12.857 -8.411 7.387 1.00 97.38 118 LEU A C 1
ATOM 960 O O . LEU A 1 118 ? -13.684 -7.932 8.163 1.00 97.38 118 LEU A O 1
ATOM 964 N N . GLU A 1 119 ? -12.204 -9.547 7.638 1.00 96.31 119 GLU A N 1
ATOM 965 C CA . GLU A 1 119 ? -12.362 -10.311 8.876 1.00 96.31 119 GLU A CA 1
ATOM 966 C C . GLU A 1 119 ? -12.029 -9.443 10.098 1.00 96.31 119 GLU A C 1
ATOM 968 O O . GLU A 1 119 ? -12.853 -9.292 11.006 1.00 96.31 119 GLU A O 1
ATOM 973 N N . ARG A 1 120 ? -10.859 -8.788 10.095 1.00 94.62 120 ARG A N 1
ATOM 974 C CA . ARG A 1 120 ? -10.433 -7.910 11.192 1.00 94.62 120 ARG A CA 1
ATOM 975 C C . ARG A 1 120 ? -11.418 -6.766 11.427 1.00 94.62 120 ARG A C 1
ATOM 977 O O . ARG A 1 120 ? -11.803 -6.525 12.571 1.00 94.62 120 ARG A O 1
ATOM 984 N N . LEU A 1 121 ? -11.844 -6.074 10.371 1.00 94.25 121 LEU A N 1
ATOM 985 C CA . LEU A 1 121 ? -12.808 -4.975 10.473 1.00 94.25 121 LEU A CA 1
ATOM 986 C C . LEU A 1 121 ? -14.180 -5.458 10.973 1.00 94.25 121 LEU A C 1
ATOM 988 O O . LEU A 1 121 ? -14.825 -4.763 11.763 1.00 94.25 121 LEU A O 1
ATOM 992 N N . GLY A 1 122 ? -14.602 -6.659 10.570 1.00 92.50 122 GLY A N 1
ATOM 993 C CA . GLY A 1 122 ? -15.819 -7.307 11.055 1.00 92.50 122 GLY A CA 1
ATOM 994 C C . GLY A 1 122 ? -15.770 -7.605 12.555 1.00 92.50 122 GLY A C 1
ATOM 995 O O . GLY A 1 122 ? -16.725 -7.303 13.273 1.00 92.50 122 GLY A O 1
ATOM 996 N N . LEU A 1 123 ? -14.639 -8.113 13.056 1.00 91.12 123 LEU A N 1
ATOM 997 C CA . LEU A 1 123 ? -14.428 -8.331 14.492 1.00 91.12 123 LEU A CA 1
ATOM 998 C C . LEU A 1 123 ? -14.499 -7.020 15.285 1.00 91.12 123 LEU A C 1
ATOM 1000 O O . LEU A 1 123 ? -15.173 -6.960 16.313 1.00 91.12 123 LEU A O 1
ATOM 1004 N N . LEU A 1 124 ? -13.857 -5.952 14.794 1.00 91.00 124 LEU A N 1
ATOM 1005 C CA . LEU A 1 124 ? -13.912 -4.636 15.441 1.00 91.00 124 LEU A CA 1
ATOM 1006 C C . LEU A 1 124 ?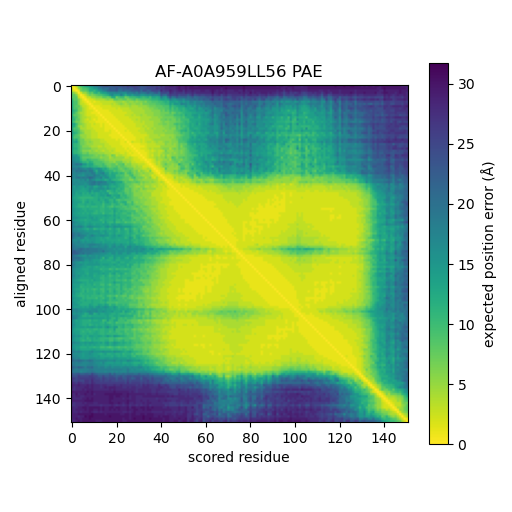 -15.349 -4.103 15.519 1.00 91.00 124 LEU A C 1
ATOM 1008 O O . LEU A 1 124 ? -15.745 -3.575 16.562 1.00 91.00 124 LEU A O 1
ATOM 1012 N N . LYS A 1 125 ? -16.133 -4.282 14.446 1.00 91.38 125 LYS A N 1
ATOM 1013 C CA . LYS A 1 125 ? -17.550 -3.904 14.395 1.00 91.38 125 LYS A CA 1
ATOM 1014 C C . LYS A 1 125 ? -18.378 -4.661 15.433 1.00 91.38 125 LYS A C 1
ATOM 1016 O O . LYS A 1 125 ? -19.084 -4.032 16.217 1.00 91.38 125 LYS A O 1
ATOM 1021 N N . LYS A 1 126 ? -18.241 -5.989 15.484 1.00 88.81 126 LYS A N 1
ATOM 1022 C CA . LYS A 1 126 ? -18.988 -6.846 16.417 1.00 88.81 126 LYS A CA 1
ATOM 1023 C C . LYS A 1 126 ? -18.766 -6.432 17.874 1.00 88.81 126 LYS A C 1
ATOM 1025 O O . LYS A 1 126 ? -19.713 -6.376 18.649 1.00 88.81 126 LYS A O 1
ATOM 1030 N N . THR A 1 127 ? -17.537 -6.080 18.248 1.00 86.44 127 THR A N 1
ATOM 1031 C CA . THR A 1 127 ? -17.224 -5.621 19.612 1.00 86.44 127 THR A CA 1
ATOM 1032 C C . THR A 1 127 ? -17.920 -4.301 19.971 1.00 86.44 127 THR A C 1
ATOM 1034 O O . THR A 1 127 ? -18.322 -4.120 21.119 1.00 86.44 127 THR A O 1
ATOM 1037 N N . MET A 1 128 ? -18.111 -3.392 19.008 1.00 84.62 128 MET A N 1
ATOM 1038 C CA . MET A 1 128 ? -18.874 -2.156 19.234 1.00 84.62 128 MET A CA 1
ATOM 1039 C C . MET A 1 128 ? -20.371 -2.428 19.411 1.00 84.62 128 MET A C 1
ATOM 1041 O O . MET A 1 128 ? -20.988 -1.876 20.317 1.00 84.62 128 MET A O 1
ATOM 1045 N N . GLU A 1 129 ? -20.943 -3.321 18.601 1.00 82.06 129 GLU A N 1
ATOM 1046 C CA . GLU A 1 129 ? -22.353 -3.727 18.717 1.00 82.06 129 GLU A CA 1
ATOM 1047 C C . GLU A 1 129 ? -22.638 -4.423 20.055 1.00 82.06 129 GLU A C 1
ATOM 1049 O O . GLU A 1 129 ? -23.653 -4.159 20.699 1.00 82.06 129 GLU A O 1
ATOM 1054 N N . VAL A 1 130 ? -21.707 -5.259 20.518 1.00 77.56 130 VAL A N 1
ATOM 1055 C CA . VAL A 1 130 ? -21.791 -5.932 21.817 1.00 77.56 130 VAL A CA 1
ATOM 1056 C C . VAL A 1 130 ? -21.823 -4.921 22.973 1.00 77.56 130 VAL A C 1
ATOM 1058 O O . VAL A 1 130 ? -22.646 -5.072 23.875 1.00 77.56 130 VAL A O 1
ATOM 1061 N N . LYS A 1 131 ? -21.009 -3.853 22.942 1.00 70.12 131 LYS A N 1
ATOM 1062 C CA . LYS A 1 131 ? -21.079 -2.776 23.949 1.00 70.12 131 LYS A CA 1
ATOM 1063 C C . LYS A 1 131 ? -22.469 -2.135 23.985 1.00 70.12 131 LYS A C 1
ATOM 1065 O O . LYS A 1 131 ? -23.042 -2.037 25.066 1.00 70.12 131 LYS A O 1
ATOM 1070 N N . ASN A 1 132 ? -23.021 -1.770 22.827 1.00 61.03 132 ASN A N 1
ATOM 1071 C CA . ASN A 1 132 ? -24.369 -1.198 22.748 1.00 61.03 132 ASN A CA 1
ATOM 1072 C C . ASN A 1 132 ? -25.414 -2.160 23.339 1.00 61.03 132 ASN A C 1
ATOM 1074 O O . ASN A 1 132 ? -26.239 -1.752 24.148 1.00 61.03 132 ASN A O 1
ATOM 1078 N N . SER A 1 133 ? -25.303 -3.463 23.048 1.00 59.66 133 SER A N 1
ATOM 1079 C CA . SER A 1 133 ? -26.212 -4.472 23.609 1.00 59.66 133 SER A CA 1
ATOM 1080 C C . SER A 1 133 ? -26.108 -4.632 25.136 1.00 59.66 133 SER A C 1
ATOM 1082 O O . SER A 1 133 ? -27.103 -4.947 25.786 1.00 59.66 133 SER A O 1
ATOM 1084 N N . PHE A 1 134 ? -24.928 -4.395 25.725 1.00 56.94 134 PHE A N 1
ATOM 1085 C CA . PHE A 1 134 ? -24.730 -4.427 27.179 1.00 56.94 134 PHE A CA 1
ATOM 1086 C C . PHE A 1 134 ? -25.187 -3.147 27.881 1.00 56.94 134 PHE A C 1
ATOM 1088 O O . PHE A 1 134 ? -25.552 -3.215 29.054 1.00 56.94 134 PHE A O 1
ATOM 1095 N N . ILE A 1 135 ? -25.153 -2.004 27.190 1.00 56.06 135 ILE A N 1
ATOM 1096 C CA . ILE A 1 135 ? -25.724 -0.747 27.691 1.00 56.06 135 ILE A CA 1
ATOM 1097 C C . ILE A 1 135 ? -27.253 -0.861 27.749 1.00 56.06 135 ILE A C 1
ATOM 1099 O O . ILE A 1 135 ? -27.846 -0.461 28.747 1.00 56.06 135 ILE A O 1
ATOM 1103 N N . ASP A 1 136 ? -27.870 -1.487 26.743 1.00 57.28 136 ASP A N 1
ATOM 1104 C CA . ASP A 1 136 ? -29.327 -1.653 26.680 1.00 57.28 136 ASP A CA 1
ATOM 1105 C C . ASP A 1 136 ? -29.868 -2.767 27.602 1.00 57.28 136 ASP A C 1
ATOM 1107 O O . ASP A 1 136 ? -31.021 -2.701 28.021 1.00 57.28 136 ASP A O 1
ATOM 1111 N N . ASN A 1 137 ? -29.069 -3.792 27.942 1.00 55.72 137 ASN A N 1
ATOM 1112 C CA . ASN A 1 137 ? -29.482 -4.907 28.811 1.00 55.72 137 ASN A CA 1
ATOM 1113 C C . ASN A 1 137 ? -28.355 -5.374 29.764 1.00 55.72 137 ASN A C 1
ATOM 1115 O O . ASN A 1 137 ? -27.591 -6.288 29.425 1.00 55.72 137 ASN A O 1
ATOM 1119 N N . PRO A 1 138 ? -28.260 -4.820 30.991 1.00 58.62 138 PRO A N 1
ATOM 1120 C CA . PRO A 1 138 ? -27.193 -5.151 31.943 1.00 58.62 138 PRO A CA 1
ATOM 1121 C C . PRO A 1 138 ? -27.158 -6.628 32.391 1.00 58.62 138 PRO A C 1
ATOM 1123 O O . PRO A 1 138 ? -26.100 -7.116 32.801 1.00 58.62 138 PRO A O 1
ATOM 1126 N N . ASP A 1 139 ? -28.263 -7.369 32.257 1.00 62.28 139 ASP A N 1
ATOM 1127 C CA . ASP A 1 139 ? -28.348 -8.793 32.618 1.00 62.28 139 ASP A CA 1
ATOM 1128 C C . ASP A 1 139 ? -27.689 -9.733 31.588 1.00 62.28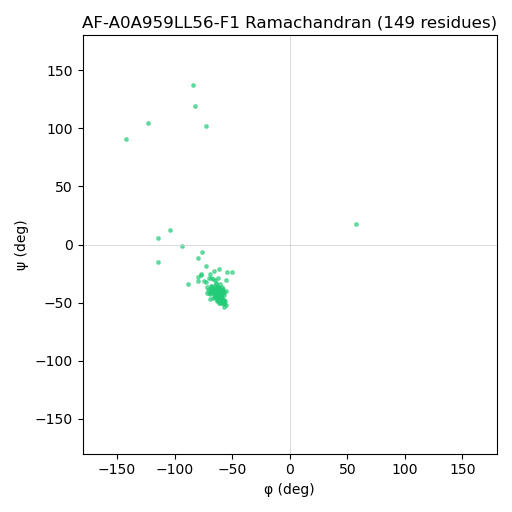 139 ASP A C 1
ATOM 1130 O O . ASP A 1 139 ? -27.164 -10.786 31.963 1.00 62.28 139 ASP A O 1
ATOM 1134 N N . MET A 1 140 ? -27.575 -9.325 30.314 1.00 57.00 140 MET A N 1
ATOM 1135 C CA . MET A 1 140 ? -26.887 -10.110 29.272 1.00 57.00 140 MET A CA 1
ATOM 1136 C C . MET A 1 140 ? -25.383 -10.258 29.525 1.00 57.00 140 MET A C 1
ATOM 1138 O O . MET A 1 140 ? -24.755 -11.209 29.055 1.00 57.00 140 MET A O 1
ATOM 1142 N N . LYS A 1 141 ? -24.782 -9.349 30.303 1.00 56.38 141 LYS A N 1
ATOM 1143 C CA . LYS A 1 141 ? -23.362 -9.415 30.668 1.00 56.38 141 LYS A CA 1
ATOM 1144 C C . LYS A 1 141 ? -23.030 -10.713 31.408 1.00 56.38 141 LYS A C 1
ATOM 1146 O O . LYS A 1 141 ? -21.963 -11.278 31.191 1.00 56.38 141 LYS A O 1
ATOM 1151 N N . LYS A 1 142 ? -23.938 -11.214 32.253 1.00 58.28 142 LYS A N 1
ATOM 1152 C CA . LYS A 1 142 ? -23.734 -12.470 32.995 1.00 58.28 142 LYS A CA 1
ATOM 1153 C C . LYS A 1 142 ? -23.831 -13.695 32.083 1.00 58.28 142 LYS A C 1
ATOM 1155 O O . LYS A 1 142 ? -22.980 -14.572 32.187 1.00 58.28 142 LYS A O 1
ATOM 1160 N N . GLU A 1 143 ? -24.790 -13.724 31.161 1.00 60.16 143 GLU A N 1
ATOM 1161 C CA . GLU A 1 143 ? -24.975 -14.809 30.180 1.00 60.16 143 GLU A CA 1
ATOM 1162 C C . GLU A 1 143 ? -23.733 -14.974 29.280 1.00 60.16 143 GLU A C 1
ATOM 1164 O O . GLU A 1 143 ? -23.177 -16.067 29.144 1.00 60.16 143 GLU A O 1
ATOM 1169 N N . TYR A 1 144 ? -23.219 -13.858 28.745 1.00 61.34 144 TYR A N 1
ATOM 1170 C CA . TYR A 1 144 ? -22.023 -13.855 27.900 1.00 61.34 144 TYR A CA 1
ATOM 1171 C C . TYR A 1 144 ? -20.760 -14.284 28.664 1.00 61.34 144 TYR A C 1
ATOM 1173 O O . TYR A 1 144 ? -19.974 -15.076 28.139 1.00 61.34 144 TYR A O 1
ATOM 1181 N N . LEU A 1 145 ? -20.585 -13.846 29.918 1.00 61.94 145 LEU A N 1
ATOM 1182 C CA . LEU A 1 145 ? -19.457 -14.262 30.766 1.00 61.94 145 LEU A CA 1
ATOM 1183 C C . LEU A 1 145 ? -19.509 -15.753 31.144 1.00 61.94 145 LEU A C 1
ATOM 1185 O O . LEU A 1 145 ? -18.463 -16.377 31.318 1.00 61.94 145 LEU A O 1
ATOM 1189 N N . LEU A 1 146 ? -20.704 -16.339 31.245 1.00 62.97 146 LEU A N 1
ATOM 1190 C CA . LEU A 1 146 ? -20.886 -17.764 31.537 1.00 62.97 146 LEU A CA 1
ATOM 1191 C C . LEU A 1 146 ? -20.680 -18.646 30.294 1.00 62.97 146 LEU A C 1
ATOM 1193 O O . LEU A 1 146 ? -20.171 -19.761 30.419 1.00 62.97 146 LEU A O 1
ATOM 1197 N N . SER A 1 147 ? -20.994 -18.141 29.097 1.00 60.69 147 SER A N 1
ATOM 1198 C CA . SER A 1 147 ? -20.768 -18.856 27.829 1.00 60.69 147 SER A CA 1
ATOM 1199 C C . SER A 1 147 ? -19.282 -18.985 27.451 1.00 60.69 147 SER A C 1
ATOM 1201 O O . SER A 1 147 ? -18.880 -19.975 26.843 1.00 60.69 147 SER A O 1
ATOM 1203 N N . GLY A 1 148 ? -18.442 -18.036 27.882 1.00 55.06 148 GLY A N 1
ATOM 1204 C CA . GLY A 1 148 ? -17.006 -18.009 27.578 1.00 55.06 148 GLY A CA 1
ATOM 1205 C C . GLY A 1 148 ? -16.138 -18.998 28.367 1.00 55.06 148 GLY A C 1
ATOM 1206 O O . GLY A 1 148 ? -14.957 -19.116 28.072 1.00 55.06 148 GLY A O 1
ATOM 1207 N N . LYS A 1 149 ? -16.686 -19.716 29.360 1.00 44.91 149 LYS A N 1
ATOM 1208 C CA . LYS A 1 149 ? -15.935 -20.688 30.187 1.00 44.91 149 LYS A CA 1
ATOM 1209 C C . LYS A 1 149 ? -16.005 -22.133 29.659 1.00 44.91 149 LYS A C 1
ATOM 1211 O O . LYS A 1 149 ? -15.444 -23.034 30.274 1.00 44.91 149 LYS A O 1
ATOM 1216 N N . LYS A 1 150 ? -16.728 -22.385 28.561 1.00 49.19 150 LYS A N 1
ATOM 1217 C CA . LYS A 1 150 ? -16.954 -23.742 28.021 1.00 49.19 150 LYS A CA 1
ATOM 1218 C C . LYS A 1 150 ? -16.133 -24.109 26.778 1.00 49.19 150 LYS A C 1
ATOM 1220 O O . LYS A 1 150 ? -16.405 -25.150 26.188 1.00 49.19 150 LYS A O 1
ATOM 1225 N N . THR A 1 151 ? -15.124 -23.318 26.422 1.00 42.38 151 THR A N 1
ATOM 1226 C CA . THR A 1 151 ? -14.094 -23.707 25.439 1.00 42.38 151 THR A CA 1
ATOM 1227 C C . THR A 1 151 ? -12.729 -23.511 26.071 1.00 42.38 151 THR A C 1
ATOM 1229 O O . THR A 1 151 ? -11.860 -24.376 25.851 1.00 42.38 151 THR A O 1
#

Radius of gyration: 32.9 Å; Cα contacts (8 Å, |Δi|>4): 76; chains: 1; bounding box: 86×38×91 Å

Foldseek 3Di:
DDDPVVVVVVVVVVVVVVVVVVVVVVVVVVVVVVVVVVVVVVVVLVVLLVVLVVLLVVLLVQLLVLLVVCLVPVDCVSVVSNVVSLVRNVVSLVVSCVSCVVPVVSNVVSVVVNVVSVVSSVVSVVVSVVSVVCVVPVVVVVVVVVVVVPD

pLDDT: mean 86.22, std 14.45, range [42.38, 98.06]

Mean predicted aligned error: 11.04 Å

Sequence (151 aa):
MKPRNNYVKFTTILFIIYLLSLVFCGVFFYYRIQLLNTAIDLVSNSNRIRQKIKQVEADVNRSESAQRGFLLTDDSIFLEHWQKANSHALKAIDTIKLLVADNPDQADHAARLQEITLERLGLLKKTMEVKNSFIDNPDMKKEYLLSGKKT